Protein AF-A0A967L4Z5-F1 (afdb_monomer_lite)

Foldseek 3Di:
DCLVVLLVQLVVLVVVCVVVVPVVSPVVSVLLVQLSVQLVVVVPADPVVVVHPHDPVSSVVSSVVSSVDDDD

pLDDT: mean 94.14, std 9.15, range [47.69, 98.75]

Structure (mmCIF, N/CA/C/O backbone):
data_AF-A0A967L4Z5-F1
#
_entry.id   AF-A0A967L4Z5-F1
#
loop_
_atom_site.group_PDB
_atom_site.id
_atom_site.type_symbol
_atom_site.label_atom_id
_atom_site.label_alt_id
_atom_site.label_comp_id
_atom_site.label_asym_id
_atom_site.label_entity_id
_atom_site.label_seq_id
_atom_site.pdbx_PDB_ins_code
_atom_site.Cartn_x
_atom_site.Cartn_y
_atom_site.Cartn_z
_atom_site.occupancy
_atom_site.B_iso_or_equiv
_atom_site.auth_seq_id
_atom_site.auth_comp_id
_atom_site.auth_asym_id
_atom_site.auth_atom_id
_atom_site.pdbx_PDB_model_num
ATOM 1 N N . ASN A 1 1 ? 10.805 -2.395 -4.875 1.00 92.44 1 ASN A N 1
ATOM 2 C CA . ASN A 1 1 ? 9.337 -2.497 -4.855 1.00 92.44 1 ASN A CA 1
ATOM 3 C C . ASN A 1 1 ? 8.816 -2.130 -3.463 1.00 92.44 1 ASN A C 1
ATOM 5 O O . ASN A 1 1 ? 9.143 -2.859 -2.533 1.00 92.44 1 ASN A O 1
ATOM 9 N N . PRO A 1 2 ? 8.083 -1.013 -3.278 1.00 96.25 2 PRO A N 1
ATOM 10 C CA . PRO A 1 2 ? 7.535 -0.607 -1.980 1.00 96.25 2 PRO A CA 1
ATOM 11 C C . PRO A 1 2 ? 6.190 -1.264 -1.609 1.00 96.25 2 PRO A C 1
ATOM 13 O O . PRO A 1 2 ? 5.717 -1.042 -0.497 1.00 96.25 2 PRO A O 1
ATOM 16 N N . VAL A 1 3 ? 5.575 -2.073 -2.484 1.00 96.56 3 VAL A N 1
ATOM 17 C CA . VAL A 1 3 ? 4.198 -2.585 -2.311 1.00 96.56 3 VAL A CA 1
ATOM 18 C C . VAL A 1 3 ? 3.978 -3.273 -0.958 1.00 96.56 3 VAL A C 1
ATOM 20 O O . VAL A 1 3 ? 3.041 -2.931 -0.240 1.00 96.56 3 VAL A O 1
ATOM 23 N N . ALA A 1 4 ? 4.865 -4.187 -0.555 1.00 96.81 4 ALA A N 1
ATOM 24 C CA . ALA A 1 4 ? 4.719 -4.910 0.713 1.00 96.81 4 ALA A CA 1
ATOM 25 C C . ALA A 1 4 ? 4.781 -3.983 1.946 1.00 96.81 4 ALA A C 1
ATOM 27 O O . ALA A 1 4 ? 4.059 -4.187 2.924 1.00 96.81 4 ALA A O 1
ATOM 28 N N . MET A 1 5 ? 5.611 -2.937 1.891 1.00 98.00 5 MET A N 1
ATOM 29 C CA . MET A 1 5 ? 5.722 -1.950 2.969 1.00 98.00 5 MET A CA 1
ATOM 30 C C . MET A 1 5 ? 4.450 -1.101 3.073 1.00 98.00 5 MET A C 1
ATOM 32 O O . MET A 1 5 ? 3.961 -0.844 4.171 1.00 98.00 5 MET A O 1
ATOM 36 N N . VAL A 1 6 ? 3.872 -0.717 1.933 1.00 97.94 6 VAL A N 1
ATOM 37 C CA . VAL A 1 6 ? 2.601 0.021 1.877 1.00 97.94 6 VAL A CA 1
ATOM 38 C C . VAL A 1 6 ? 1.450 -0.821 2.439 1.00 97.94 6 VAL A C 1
ATOM 40 O O . VAL A 1 6 ? 0.687 -0.338 3.275 1.00 97.94 6 VAL A O 1
ATOM 43 N N . LEU A 1 7 ? 1.361 -2.104 2.074 1.00 98.31 7 LEU A N 1
ATOM 44 C CA . LEU A 1 7 ? 0.361 -3.017 2.641 1.00 98.31 7 LEU A CA 1
ATOM 45 C C . LEU A 1 7 ? 0.553 -3.232 4.150 1.00 98.31 7 LEU A C 1
ATOM 47 O O . LEU A 1 7 ? -0.428 -3.287 4.889 1.00 98.31 7 LEU A O 1
ATOM 51 N N . SER A 1 8 ? 1.799 -3.265 4.630 1.00 98.56 8 SER A N 1
ATOM 52 C CA . SER A 1 8 ? 2.090 -3.312 6.070 1.00 98.56 8 SER A CA 1
ATOM 53 C C . SER A 1 8 ? 1.535 -2.086 6.809 1.00 98.56 8 SER A C 1
ATOM 55 O O . SER A 1 8 ? 1.012 -2.218 7.915 1.00 98.56 8 SER A O 1
ATOM 57 N N . ALA A 1 9 ? 1.576 -0.899 6.193 1.00 98.31 9 ALA A N 1
ATOM 58 C CA . ALA A 1 9 ? 0.952 0.299 6.755 1.00 98.31 9 ALA A CA 1
ATOM 59 C C . ALA A 1 9 ? -0.583 0.187 6.801 1.00 98.31 9 ALA A C 1
ATOM 61 O O . ALA A 1 9 ? -1.188 0.566 7.803 1.00 98.31 9 ALA A O 1
ATOM 62 N N . ALA A 1 10 ? -1.213 -0.404 5.779 1.00 98.44 10 ALA A N 1
ATOM 63 C CA . ALA A 1 10 ? -2.653 -0.675 5.794 1.00 98.44 10 ALA A CA 1
ATOM 64 C C . ALA A 1 10 ? -3.047 -1.637 6.931 1.00 98.44 10 ALA A C 1
ATOM 66 O O . ALA A 1 10 ? -4.015 -1.382 7.647 1.00 98.44 10 ALA A O 1
ATOM 67 N N . MET A 1 11 ? -2.259 -2.694 7.155 1.00 98.69 11 MET A N 1
ATOM 68 C CA . MET A 1 11 ? -2.454 -3.624 8.276 1.00 98.69 11 MET A CA 1
ATOM 69 C C . MET A 1 11 ? -2.290 -2.931 9.636 1.00 98.69 11 MET A C 1
ATOM 71 O O . MET A 1 11 ? -3.045 -3.208 10.568 1.00 98.69 11 MET A O 1
ATOM 75 N N . LEU A 1 12 ? -1.332 -2.004 9.763 1.00 98.75 12 LEU A N 1
ATOM 76 C CA . LEU A 1 12 ? -1.171 -1.189 10.969 1.00 98.75 12 LEU A CA 1
ATOM 77 C C . LEU A 1 12 ? -2.391 -0.285 11.202 1.00 98.75 12 LEU A C 1
ATOM 79 O O . LEU A 1 12 ? -2.844 -0.160 12.341 1.00 98.75 12 LEU A O 1
ATOM 83 N N . CYS A 1 13 ? -2.941 0.322 10.147 1.00 98.69 13 CYS A N 1
ATOM 84 C CA . CYS A 1 13 ? -4.175 1.100 10.232 1.00 98.69 13 CYS A CA 1
ATOM 85 C C . CYS A 1 13 ? -5.348 0.245 10.726 1.00 98.69 13 CYS A C 1
ATOM 87 O O . CYS A 1 13 ? -6.029 0.668 11.657 1.00 98.69 13 CYS A O 1
ATOM 89 N N . ASP A 1 14 ? -5.543 -0.958 10.181 1.00 98.31 14 ASP A N 1
ATOM 90 C CA . ASP A 1 14 ? -6.606 -1.867 10.633 1.00 98.31 14 ASP A CA 1
ATOM 91 C C . ASP A 1 14 ? -6.418 -2.281 12.096 1.00 98.31 14 ASP A C 1
ATOM 93 O O . ASP A 1 14 ? -7.360 -2.228 12.886 1.00 98.31 14 ASP A O 1
ATOM 97 N N . TYR A 1 15 ? -5.189 -2.636 12.483 1.00 98.62 15 TYR A N 1
ATOM 98 C CA . TYR A 1 15 ? -4.864 -2.982 13.865 1.00 98.62 15 TYR A CA 1
ATOM 99 C C . TYR A 1 15 ? -5.198 -1.834 14.825 1.00 98.62 15 TYR A C 1
ATOM 1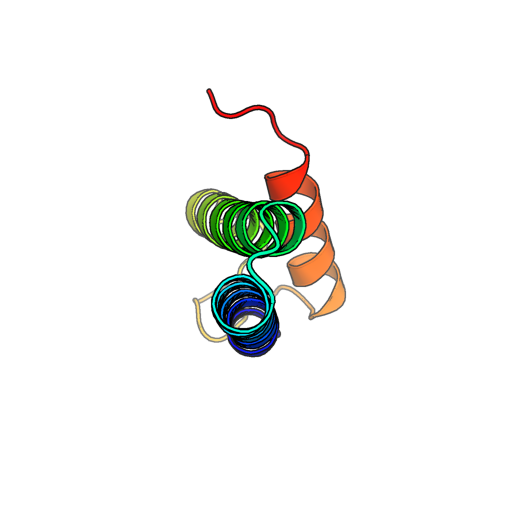01 O O . TYR A 1 15 ? -5.818 -2.037 15.868 1.00 98.62 15 TYR A O 1
ATOM 109 N N . LEU A 1 16 ? -4.811 -0.603 14.480 1.00 98.69 16 LEU A N 1
ATOM 110 C CA . LEU A 1 16 ? -5.116 0.565 15.300 1.00 98.69 16 LEU A CA 1
ATOM 111 C C . LEU A 1 16 ? -6.609 0.920 15.278 1.00 98.69 16 LEU A C 1
ATOM 113 O O . LEU A 1 16 ? -7.111 1.426 16.282 1.00 98.69 16 LEU A O 1
ATOM 117 N N . ALA A 1 17 ? -7.315 0.663 14.175 1.00 98.62 17 ALA A N 1
ATOM 118 C CA . ALA A 1 17 ? -8.757 0.853 14.079 1.00 98.62 17 ALA A CA 1
ATOM 119 C C . ALA A 1 17 ? -9.503 -0.063 15.053 1.00 98.62 17 ALA A C 1
ATOM 121 O O . ALA A 1 17 ? -10.360 0.427 15.788 1.00 98.62 17 ALA A O 1
ATOM 122 N N . ASP A 1 18 ? -9.119 -1.342 15.113 1.00 98.25 18 ASP A N 1
ATOM 123 C CA . ASP A 1 18 ? -9.640 -2.318 16.075 1.00 98.25 18 ASP A CA 1
ATOM 124 C C . ASP A 1 18 ? -9.320 -1.896 17.516 1.00 98.25 18 ASP A C 1
ATOM 126 O O . ASP A 1 18 ? -10.220 -1.708 18.333 1.00 98.25 18 ASP A O 1
ATOM 130 N N . LYS A 1 19 ? -8.042 -1.616 17.816 1.00 98.69 19 LYS A N 1
ATOM 131 C CA . LYS A 1 19 ? -7.604 -1.253 19.176 1.00 98.69 19 LYS A CA 1
ATOM 132 C C . LYS A 1 19 ? -8.188 0.045 19.712 1.00 98.69 19 LYS A C 1
ATOM 134 O O . LYS A 1 19 ? -8.266 0.205 20.928 1.00 98.69 19 LYS A O 1
ATOM 139 N N . ARG A 1 20 ? -8.516 0.999 18.840 1.00 98.25 20 ARG A N 1
ATOM 140 C CA . ARG A 1 20 ? -8.977 2.340 19.235 1.00 98.25 20 ARG A CA 1
ATOM 141 C C . ARG A 1 20 ? -10.432 2.612 18.871 1.00 98.25 20 ARG A C 1
ATOM 143 O O . ARG A 1 20 ? -10.872 3.743 19.055 1.00 98.25 20 ARG A O 1
ATOM 150 N N . HIS A 1 21 ? -11.148 1.628 18.326 1.00 97.44 21 HIS A N 1
ATOM 151 C CA . HIS A 1 21 ? -12.498 1.788 17.773 1.00 97.44 21 HIS A CA 1
ATOM 152 C C . HIS A 1 21 ? -12.619 3.013 16.851 1.00 97.44 21 HIS A C 1
ATOM 154 O O . HIS A 1 21 ? -13.582 3.776 16.922 1.00 97.44 21 HIS A O 1
ATOM 160 N N . ASN A 1 22 ? -11.606 3.234 16.007 1.00 98.38 22 ASN A N 1
ATOM 161 C CA . ASN A 1 22 ? -11.518 4.427 15.173 1.00 98.38 22 ASN A CA 1
ATOM 162 C C . ASN A 1 22 ? -11.854 4.099 13.705 1.00 98.38 22 ASN A C 1
ATOM 164 O O . ASN A 1 22 ? -10.986 3.599 12.980 1.00 98.38 22 ASN A O 1
ATOM 168 N N . PRO A 1 23 ? -13.069 4.429 13.224 1.00 97.62 23 PRO A N 1
ATOM 169 C CA . PRO A 1 23 ? -13.483 4.130 11.854 1.00 97.62 23 PRO A CA 1
ATOM 170 C C . PRO A 1 23 ? -12.677 4.893 10.793 1.00 97.62 23 PRO A C 1
ATOM 172 O O . PRO A 1 23 ? -12.572 4.425 9.660 1.00 97.62 23 PRO A O 1
ATOM 175 N N . ALA A 1 24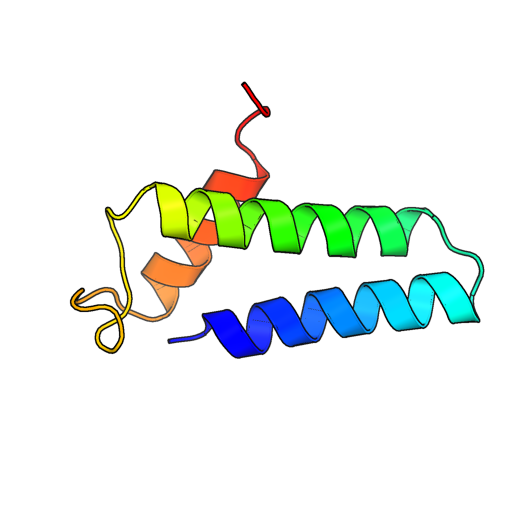 ? -12.058 6.031 11.132 1.00 98.25 24 ALA A N 1
ATOM 176 C CA . ALA A 1 24 ? -11.204 6.757 10.193 1.00 98.25 24 ALA A CA 1
ATOM 177 C C . ALA A 1 24 ? -9.934 5.962 9.847 1.00 98.25 24 ALA A C 1
ATOM 179 O O . ALA A 1 24 ? -9.488 5.990 8.703 1.00 98.25 24 ALA A O 1
ATOM 180 N N . LEU A 1 25 ? -9.387 5.202 10.805 1.00 98.50 25 LEU A N 1
ATOM 181 C CA . LEU A 1 25 ? -8.232 4.333 10.563 1.00 98.50 25 LEU A CA 1
ATOM 182 C C . LEU A 1 25 ? -8.609 3.111 9.719 1.00 98.50 25 LEU A C 1
ATOM 184 O O . LEU A 1 25 ? -7.860 2.759 8.812 1.00 98.50 25 LEU A O 1
ATOM 188 N N . ALA A 1 26 ? -9.794 2.531 9.938 1.00 98.31 26 ALA A N 1
ATOM 189 C CA . ALA A 1 26 ? -10.306 1.457 9.085 1.00 98.31 26 ALA A CA 1
ATOM 190 C C . ALA A 1 26 ? -10.494 1.943 7.638 1.00 98.31 26 ALA A C 1
ATOM 192 O O . ALA A 1 26 ? -10.081 1.273 6.692 1.00 98.31 26 ALA A O 1
ATOM 193 N N . LYS A 1 27 ? -11.054 3.150 7.462 1.00 97.94 27 LYS A N 1
ATOM 194 C CA . LYS A 1 27 ? -11.197 3.781 6.144 1.00 97.94 27 LYS A CA 1
ATOM 195 C C . LYS A 1 27 ? -9.839 4.023 5.480 1.00 97.94 27 LYS A C 1
ATOM 197 O O . LYS A 1 27 ? -9.700 3.755 4.292 1.00 97.94 27 LYS A O 1
ATOM 202 N N . ALA A 1 28 ? -8.842 4.495 6.229 1.00 97.88 28 ALA A N 1
ATOM 203 C CA . ALA A 1 28 ? -7.494 4.708 5.705 1.00 97.88 28 ALA A CA 1
ATOM 204 C C . ALA A 1 28 ? -6.837 3.395 5.244 1.00 97.88 28 ALA A C 1
ATOM 206 O O . ALA A 1 28 ? -6.311 3.339 4.135 1.00 97.88 28 ALA A O 1
ATOM 207 N N . GLY A 1 29 ? -6.924 2.326 6.045 1.00 98.12 29 GLY A N 1
ATOM 208 C CA . GLY A 1 29 ? -6.422 1.003 5.658 1.00 98.12 29 GLY A CA 1
ATOM 209 C C . GLY A 1 29 ? -7.100 0.473 4.391 1.00 98.12 29 GLY A C 1
ATOM 210 O O . GLY A 1 29 ? -6.424 0.004 3.475 1.00 98.12 29 GLY A O 1
ATOM 211 N N . ALA A 1 30 ? -8.426 0.621 4.298 1.00 97.69 30 ALA A N 1
ATOM 212 C CA . ALA A 1 30 ? -9.192 0.231 3.116 1.00 97.69 30 ALA A CA 1
ATOM 213 C C . ALA A 1 30 ? -8.792 1.028 1.863 1.00 97.69 30 ALA A C 1
ATOM 215 O O . ALA A 1 30 ? -8.615 0.432 0.804 1.00 97.69 30 ALA A O 1
ATOM 216 N N . LEU A 1 31 ? -8.591 2.344 1.991 1.00 97.75 31 LEU A N 1
ATOM 217 C CA . LEU A 1 31 ? -8.162 3.201 0.884 1.00 97.75 31 LEU A CA 1
ATOM 218 C C . LEU A 1 31 ? -6.776 2.800 0.361 1.00 97.75 31 LEU A C 1
ATOM 220 O O . LEU A 1 31 ? -6.587 2.696 -0.845 1.00 97.75 31 LEU A O 1
ATOM 224 N N . ILE A 1 32 ? -5.823 2.524 1.259 1.00 98.06 32 ILE A N 1
ATOM 225 C CA . ILE A 1 32 ? -4.474 2.084 0.870 1.00 98.06 32 ILE A CA 1
ATOM 226 C C . ILE A 1 32 ? -4.533 0.750 0.115 1.00 98.06 32 ILE A C 1
ATOM 228 O O . ILE A 1 32 ? -3.884 0.612 -0.920 1.00 98.06 32 ILE A O 1
ATOM 232 N N . ARG A 1 33 ? -5.316 -0.225 0.602 1.00 97.94 33 ARG A N 1
ATOM 233 C CA . ARG A 1 33 ? -5.502 -1.513 -0.092 1.00 97.94 33 ARG A CA 1
ATOM 234 C C . ARG A 1 33 ? -6.079 -1.324 -1.488 1.00 97.94 33 ARG A C 1
ATOM 236 O O . ARG A 1 33 ? -5.489 -1.815 -2.441 1.00 97.94 33 ARG A O 1
ATOM 243 N N . ALA A 1 34 ? -7.161 -0.555 -1.603 1.00 97.00 34 ALA A N 1
ATOM 244 C CA . ALA A 1 34 ? -7.786 -0.265 -2.889 1.00 97.00 34 ALA A CA 1
ATOM 245 C C . ALA A 1 34 ? -6.809 0.416 -3.863 1.00 97.00 34 ALA A C 1
ATOM 247 O O . ALA A 1 34 ? -6.759 0.051 -5.034 1.00 97.00 34 ALA A O 1
ATOM 248 N N . GLY A 1 35 ? -5.979 1.342 -3.374 1.00 97.06 35 GLY A N 1
ATOM 249 C CA . GLY A 1 35 ? -4.925 1.970 -4.171 1.00 97.06 35 GLY A CA 1
ATOM 250 C C . GLY A 1 35 ? -3.888 0.977 -4.692 1.00 97.06 35 GLY A C 1
ATOM 251 O O . GLY A 1 35 ? -3.521 1.019 -5.864 1.00 97.06 35 GLY A O 1
ATO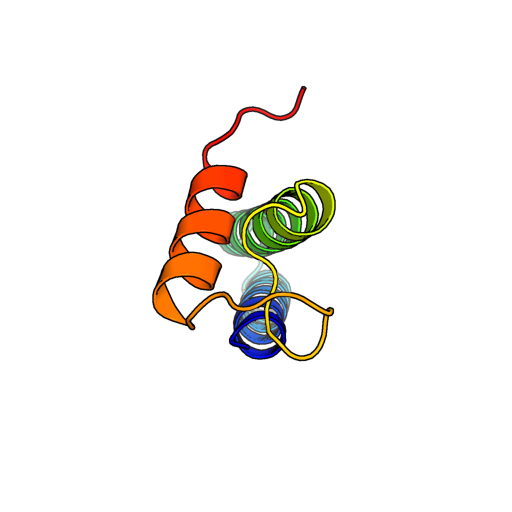M 252 N N . VAL A 1 36 ? -3.426 0.053 -3.844 1.00 97.19 36 VAL A N 1
ATOM 253 C CA . VAL A 1 36 ? -2.492 -1.006 -4.260 1.00 97.19 36 VAL A CA 1
ATOM 254 C C . VAL A 1 36 ? -3.140 -1.935 -5.289 1.00 97.19 36 VAL A C 1
ATOM 256 O O . VAL A 1 36 ? -2.515 -2.218 -6.311 1.00 97.19 36 VAL A O 1
ATOM 259 N N . ASP A 1 37 ? -4.381 -2.362 -5.056 1.00 96.69 37 ASP A N 1
ATOM 260 C CA . ASP A 1 37 ? -5.123 -3.234 -5.971 1.00 96.69 37 ASP A CA 1
ATOM 261 C C . ASP A 1 37 ? -5.334 -2.560 -7.335 1.00 96.69 37 ASP A C 1
ATOM 263 O O . ASP A 1 37 ? -5.038 -3.156 -8.371 1.00 96.69 37 ASP A O 1
ATOM 267 N N . GLY A 1 38 ? -5.764 -1.295 -7.346 1.00 95.81 38 GLY A N 1
ATOM 268 C CA . GLY A 1 38 ? -5.965 -0.516 -8.568 1.00 95.81 38 GLY A CA 1
ATOM 269 C C . GLY A 1 38 ? -4.667 -0.283 -9.342 1.00 95.81 38 GLY A C 1
ATOM 270 O O . GLY A 1 38 ? -4.624 -0.461 -10.560 1.00 95.81 38 GLY A O 1
ATOM 271 N N . TYR A 1 39 ? -3.578 0.037 -8.642 1.00 95.75 39 TYR A N 1
ATOM 272 C CA . TYR A 1 39 ? -2.256 0.177 -9.250 1.00 95.75 39 TYR A CA 1
ATOM 273 C C . TYR A 1 39 ? -1.776 -1.129 -9.904 1.00 95.75 39 TYR A C 1
ATOM 275 O O . TYR A 1 39 ? -1.325 -1.115 -11.054 1.00 95.75 39 TYR A O 1
ATOM 283 N N . LEU A 1 40 ? -1.888 -2.261 -9.198 1.00 95.50 40 LEU A N 1
ATOM 284 C CA . LEU A 1 40 ? -1.464 -3.563 -9.717 1.00 95.50 40 LEU A CA 1
ATOM 285 C C . LEU A 1 40 ? -2.330 -4.005 -10.901 1.00 95.50 40 LEU A C 1
ATOM 287 O O . LEU A 1 40 ? -1.787 -4.477 -11.900 1.00 95.50 40 LEU A O 1
ATOM 291 N N . ALA A 1 41 ? -3.648 -3.804 -10.821 1.00 94.50 41 ALA A N 1
ATOM 292 C CA . ALA A 1 41 ? -4.579 -4.102 -11.907 1.00 94.50 41 ALA A CA 1
ATOM 293 C C . ALA A 1 41 ? -4.310 -3.250 -13.161 1.00 94.50 41 ALA A C 1
ATOM 295 O O . ALA A 1 41 ? -4.481 -3.734 -14.278 1.00 94.50 41 ALA A O 1
ATOM 296 N N . GLY A 1 42 ? -3.855 -2.004 -12.989 1.00 90.94 42 GLY A N 1
ATOM 297 C CA . GLY A 1 42 ? -3.534 -1.100 -14.092 1.00 90.94 42 GLY A CA 1
ATOM 298 C C . GLY A 1 42 ? -2.277 -1.474 -14.889 1.00 90.94 42 GLY A C 1
ATOM 299 O O . GLY A 1 42 ? -2.155 -1.070 -16.041 1.00 90.94 42 GLY A O 1
ATOM 300 N N . GLY A 1 43 ? -1.325 -2.217 -14.310 1.00 87.12 43 GLY A N 1
ATOM 301 C CA . GLY A 1 43 ? -0.186 -2.828 -15.020 1.00 87.12 43 GLY A CA 1
ATOM 302 C C . GLY A 1 43 ? 0.869 -1.890 -15.646 1.00 87.12 43 GLY A C 1
ATOM 303 O O . GLY A 1 43 ? 1.915 -2.362 -16.086 1.00 87.12 43 GLY A O 1
ATOM 304 N N . ASN A 1 44 ? 0.652 -0.571 -15.675 1.00 77.50 44 ASN A N 1
ATOM 305 C CA . ASN A 1 44 ? 1.475 0.368 -16.457 1.00 77.50 44 ASN A CA 1
ATOM 306 C C . ASN A 1 44 ? 2.847 0.702 -15.841 1.00 77.50 44 ASN A C 1
ATOM 308 O O . ASN A 1 44 ? 3.791 1.010 -16.567 1.00 77.50 44 ASN A O 1
ATOM 312 N N . ALA A 1 45 ? 2.980 0.653 -14.514 1.00 88.94 45 ALA A N 1
ATOM 313 C CA . ALA A 1 45 ? 4.200 1.052 -13.806 1.00 88.94 45 ALA A CA 1
ATOM 314 C C . ALA A 1 45 ? 4.658 -0.025 -12.819 1.00 88.94 45 ALA A C 1
ATOM 316 O O . ALA A 1 45 ? 4.946 0.279 -11.665 1.00 88.94 45 ALA A O 1
ATOM 317 N N . LEU A 1 46 ? 4.708 -1.288 -13.257 1.00 93.56 46 LEU A N 1
ATOM 318 C CA . LEU A 1 46 ? 5.015 -2.413 -12.374 1.00 93.56 46 LEU A CA 1
ATOM 319 C C . LEU A 1 46 ? 6.471 -2.416 -11.860 1.00 93.56 46 LEU A C 1
ATOM 321 O O . LEU A 1 46 ? 7.395 -1.983 -12.564 1.00 93.56 46 LEU A O 1
ATOM 325 N N . PRO A 1 47 ? 6.706 -2.953 -10.652 1.00 93.75 47 PRO A N 1
ATOM 326 C CA . PRO A 1 47 ? 8.038 -3.175 -10.108 1.00 93.75 47 PRO A CA 1
ATOM 327 C C . PRO A 1 47 ? 8.786 -4.279 -10.875 1.00 93.75 47 PRO A C 1
ATOM 329 O O . PRO A 1 47 ? 8.173 -5.129 -11.521 1.00 93.75 47 PRO A O 1
ATOM 332 N N . GLY A 1 48 ? 10.119 -4.292 -10.781 1.00 94.62 48 GLY A N 1
ATOM 333 C CA . GLY A 1 48 ? 10.968 -5.251 -11.505 1.00 94.62 48 GLY A CA 1
ATOM 334 C C . GLY A 1 48 ? 10.673 -6.726 -11.219 1.00 94.62 48 GLY A C 1
ATOM 335 O O . GLY A 1 48 ? 10.656 -7.548 -12.128 1.00 94.62 48 GLY A O 1
ATOM 336 N N . ASP A 1 49 ? 10.374 -7.051 -9.966 1.00 94.06 49 ASP A N 1
ATOM 337 C CA . ASP A 1 49 ? 9.971 -8.379 -9.494 1.00 94.06 49 ASP A CA 1
ATOM 338 C C . ASP A 1 49 ? 8.597 -8.835 -10.016 1.00 94.06 49 ASP A C 1
ATOM 340 O O . ASP A 1 49 ? 8.312 -10.028 -9.996 1.00 94.06 49 ASP A O 1
ATOM 344 N N . LEU A 1 50 ? 7.780 -7.918 -10.547 1.00 92.94 50 LEU A N 1
ATOM 345 C CA . LEU A 1 50 ? 6.524 -8.219 -11.247 1.00 92.94 50 LEU A CA 1
ATOM 346 C C . LEU A 1 50 ? 6.655 -8.057 -12.773 1.00 92.94 50 LEU A C 1
ATOM 348 O O . LEU A 1 50 ? 5.660 -7.877 -13.470 1.00 92.94 50 LEU A O 1
ATOM 352 N N . GLY A 1 51 ? 7.882 -8.091 -13.304 1.00 92.44 51 GLY A N 1
ATOM 353 C CA . GLY A 1 51 ? 8.156 -8.010 -14.744 1.00 92.44 51 GLY A CA 1
ATOM 354 C C . GLY A 1 51 ? 8.186 -6.592 -15.323 1.00 92.44 51 GLY A C 1
ATOM 355 O O . GLY A 1 51 ? 8.326 -6.433 -16.535 1.00 92.44 51 GLY A O 1
ATOM 356 N N . GLY A 1 52 ? 8.077 -5.559 -14.484 1.00 94.56 52 GLY A N 1
ATOM 357 C CA . GLY A 1 52 ? 8.171 -4.164 -14.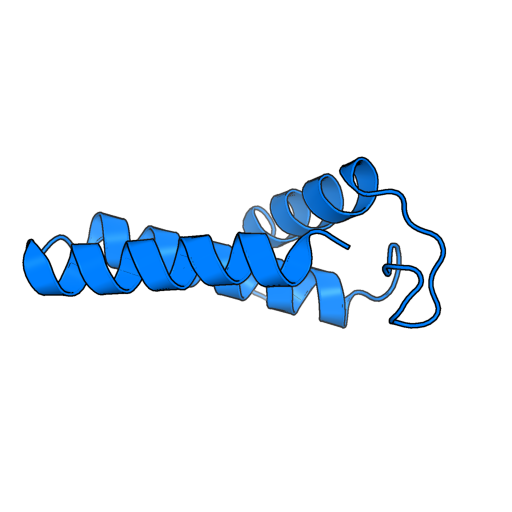901 1.00 94.56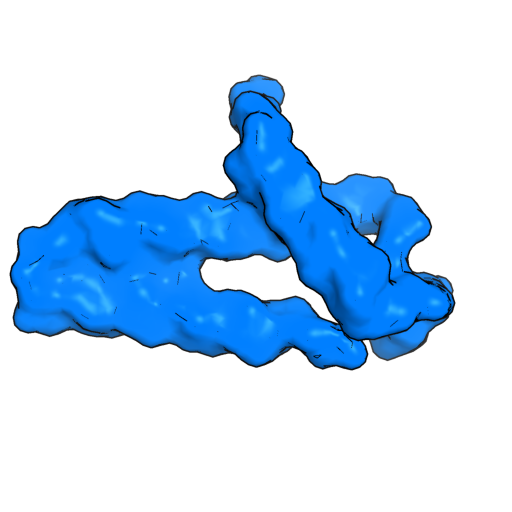 52 GLY A CA 1
ATOM 358 C C . GLY A 1 52 ? 9.576 -3.571 -14.769 1.00 94.56 52 GLY A C 1
ATOM 359 O O . GLY A 1 52 ? 10.583 -4.272 -14.681 1.00 94.56 52 GLY A O 1
ATOM 360 N N . LYS A 1 53 ? 9.660 -2.239 -14.786 1.00 96.44 53 LYS A N 1
ATOM 361 C CA . LYS A 1 53 ? 10.916 -1.473 -14.631 1.00 96.44 53 LYS A CA 1
ATOM 362 C C . LYS A 1 53 ? 10.736 -0.210 -13.785 1.00 96.44 53 LYS A C 1
ATOM 364 O O . LYS A 1 53 ? 11.610 0.654 -13.780 1.00 96.44 53 LYS A O 1
ATOM 369 N N . ALA A 1 54 ? 9.598 -0.071 -13.106 1.00 96.38 54 ALA A N 1
ATOM 370 C CA . ALA A 1 54 ? 9.284 1.147 -12.383 1.00 96.38 54 ALA A CA 1
ATOM 371 C C . ALA A 1 54 ? 10.207 1.340 -11.176 1.00 96.38 54 ALA A C 1
ATOM 373 O O . ALA A 1 54 ? 10.481 0.413 -10.407 1.00 96.38 54 ALA A O 1
ATOM 374 N N . ALA A 1 55 ? 10.667 2.578 -11.003 1.00 96.06 55 ALA A N 1
ATOM 375 C CA . ALA A 1 55 ? 11.370 2.998 -9.803 1.00 96.06 55 ALA A CA 1
ATOM 376 C C . ALA A 1 55 ? 10.394 3.125 -8.625 1.00 96.06 55 ALA A C 1
ATOM 378 O O . ALA A 1 55 ? 9.197 3.332 -8.812 1.00 96.06 55 ALA A O 1
ATOM 379 N N . THR A 1 56 ? 10.917 3.073 -7.398 1.00 95.88 56 THR A N 1
ATOM 380 C CA . THR A 1 56 ? 10.118 3.189 -6.165 1.00 95.88 56 THR A CA 1
ATOM 381 C C . THR A 1 56 ? 9.183 4.402 -6.165 1.00 95.88 56 THR A C 1
ATOM 383 O O . THR A 1 56 ? 8.036 4.257 -5.762 1.00 95.88 56 THR A O 1
ATOM 386 N N . GLY A 1 57 ? 9.639 5.564 -6.653 1.00 95.94 57 GLY A N 1
ATOM 387 C CA . GLY A 1 57 ? 8.814 6.776 -6.746 1.00 95.94 57 GLY A CA 1
ATOM 388 C C . GLY A 1 57 ? 7.597 6.601 -7.658 1.00 95.94 57 GLY A C 1
ATOM 389 O O . GLY A 1 57 ? 6.476 6.815 -7.214 1.00 95.94 57 GLY A O 1
ATOM 390 N N . ALA A 1 58 ? 7.807 6.095 -8.877 1.00 96.19 58 ALA A N 1
ATOM 391 C CA . ALA A 1 58 ? 6.732 5.850 -9.841 1.00 96.19 58 ALA A CA 1
ATOM 392 C C . ALA A 1 58 ? 5.703 4.820 -9.338 1.00 96.19 58 ALA A C 1
ATOM 394 O O . ALA A 1 58 ? 4.515 4.931 -9.625 1.00 96.19 58 ALA A O 1
ATOM 395 N N . ILE A 1 59 ? 6.148 3.827 -8.560 1.00 96.81 59 ILE A N 1
ATOM 396 C CA . ILE A 1 59 ? 5.248 2.856 -7.923 1.00 96.81 59 ILE A CA 1
ATOM 397 C C . ILE A 1 59 ? 4.355 3.561 -6.891 1.00 96.81 59 ILE A C 1
ATOM 399 O O . ILE A 1 59 ? 3.144 3.367 -6.891 1.00 96.81 59 ILE A O 1
ATOM 403 N N . THR A 1 60 ? 4.938 4.402 -6.032 1.00 96.00 60 THR A N 1
ATOM 404 C CA . THR A 1 60 ? 4.185 5.171 -5.030 1.00 96.00 60 THR A CA 1
ATOM 405 C C . THR A 1 60 ? 3.200 6.143 -5.680 1.00 96.00 60 THR A C 1
ATOM 407 O O . THR A 1 60 ? 2.050 6.204 -5.256 1.00 96.00 60 THR A O 1
ATOM 410 N N . GLU A 1 61 ? 3.619 6.868 -6.720 1.00 95.88 61 GLU A N 1
ATOM 411 C CA . GLU A 1 61 ? 2.750 7.768 -7.491 1.00 95.88 61 GLU A CA 1
ATOM 412 C C . GLU A 1 61 ? 1.567 7.015 -8.110 1.00 95.88 61 GLU A C 1
ATOM 414 O O . GLU A 1 61 ? 0.431 7.470 -8.007 1.00 95.88 61 GLU A O 1
ATOM 419 N N . GLY A 1 62 ? 1.810 5.831 -8.682 1.00 96.19 62 GLY A N 1
ATOM 420 C CA . GLY A 1 62 ? 0.754 4.985 -9.236 1.00 96.19 62 GLY A CA 1
ATOM 421 C C . GLY A 1 62 ? -0.258 4.514 -8.189 1.00 96.19 62 GLY A C 1
ATOM 422 O O . GLY A 1 62 ? -1.457 4.525 -8.455 1.00 96.19 62 GLY A O 1
ATOM 423 N N . ILE A 1 63 ? 0.205 4.147 -6.989 1.00 96.69 63 ILE A N 1
ATOM 424 C CA . ILE A 1 63 ? -0.676 3.778 -5.869 1.00 96.69 63 ILE A CA 1
ATOM 425 C C . ILE A 1 63 ? -1.521 4.978 -5.430 1.00 96.69 63 ILE A C 1
ATOM 427 O O . ILE A 1 63 ? -2.727 4.829 -5.267 1.00 96.69 63 ILE A O 1
ATOM 431 N N . ILE A 1 64 ? -0.922 6.164 -5.269 1.00 96.00 64 ILE A N 1
ATOM 432 C CA . ILE A 1 64 ? -1.649 7.384 -4.874 1.00 96.00 64 ILE A CA 1
ATOM 433 C C . ILE A 1 64 ? -2.709 7.740 -5.920 1.00 96.00 64 ILE A C 1
ATOM 435 O O . ILE A 1 64 ? -3.866 7.945 -5.564 1.00 96.00 64 ILE A O 1
ATOM 439 N N . ALA A 1 65 ? -2.350 7.728 -7.205 1.00 95.50 65 ALA A N 1
ATOM 440 C CA . ALA A 1 65 ? -3.294 7.999 -8.285 1.00 95.50 65 ALA A CA 1
ATOM 441 C C . ALA A 1 65 ? -4.476 7.012 -8.280 1.00 95.50 65 ALA A C 1
ATOM 443 O O . ALA A 1 65 ? -5.619 7.408 -8.495 1.00 95.50 65 ALA A O 1
ATOM 444 N N . ALA A 1 66 ? -4.224 5.734 -7.980 1.00 95.38 66 ALA A N 1
ATOM 445 C CA . ALA A 1 66 ? -5.274 4.726 -7.848 1.00 95.38 66 ALA A CA 1
ATOM 446 C C . ALA A 1 66 ? -6.155 4.912 -6.596 1.00 95.38 66 ALA A C 1
ATOM 448 O O . ALA A 1 66 ? -7.308 4.496 -6.612 1.00 95.38 66 ALA A O 1
ATOM 449 N N .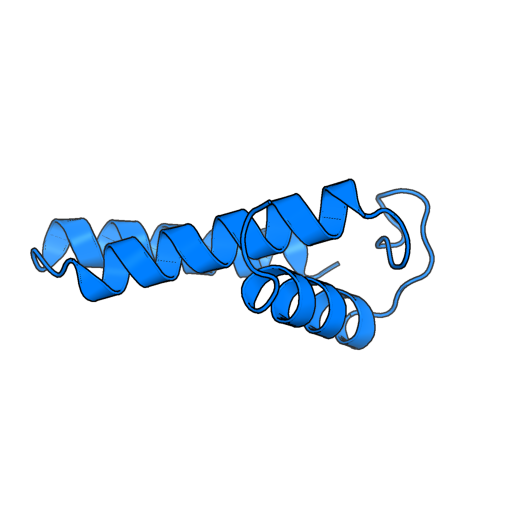 MET A 1 67 ? -5.652 5.542 -5.525 1.00 94.31 67 MET A N 1
ATOM 450 C CA . MET A 1 67 ? -6.463 5.913 -4.350 1.00 94.31 67 MET A CA 1
ATOM 451 C C . MET A 1 67 ? -7.412 7.082 -4.642 1.00 94.31 67 MET A C 1
ATOM 453 O O . MET A 1 67 ? -8.461 7.188 -4.010 1.00 94.31 67 MET A O 1
ATOM 457 N N . GLU A 1 68 ? -7.017 7.984 -5.541 1.00 92.25 68 GLU A N 1
ATOM 458 C CA . GLU A 1 68 ? -7.779 9.185 -5.908 1.00 92.25 68 GLU A CA 1
ATOM 459 C C . GLU A 1 68 ? -8.812 8.924 -7.010 1.00 92.25 68 GLU A C 1
ATOM 461 O O . GLU A 1 68 ? -9.763 9.692 -7.155 1.00 92.25 68 GLU A O 1
ATOM 466 N N . ALA A 1 69 ? -8.645 7.845 -7.776 1.00 84.25 69 ALA A N 1
ATOM 467 C CA . ALA A 1 69 ? -9.629 7.414 -8.754 1.00 84.25 69 ALA A CA 1
ATOM 468 C C . ALA A 1 69 ? -10.932 6.996 -8.049 1.00 84.25 69 ALA A C 1
ATOM 470 O O . ALA A 1 69 ? -10.920 6.170 -7.133 1.00 84.25 69 ALA A O 1
ATOM 471 N N . GLU A 1 70 ? -12.070 7.552 -8.477 1.00 58.50 70 GLU A N 1
ATOM 472 C CA . GLU A 1 70 ? -13.373 7.065 -8.021 1.00 58.50 70 GLU A CA 1
ATOM 473 C C . GLU A 1 70 ? -13.528 5.586 -8.418 1.00 58.50 70 GLU A C 1
ATOM 475 O O . GLU A 1 70 ? -13.201 5.225 -9.555 1.00 58.50 70 GLU A O 1
ATOM 480 N N . PRO A 1 71 ? -13.999 4.711 -7.510 1.00 55.09 71 PRO A N 1
ATOM 481 C CA . PRO A 1 71 ? -14.314 3.341 -7.884 1.00 55.09 71 PRO A CA 1
ATOM 482 C C . PRO A 1 71 ? -15.413 3.367 -8.954 1.00 55.09 71 PRO A C 1
ATOM 484 O O . PRO A 1 71 ? -16.459 3.981 -8.744 1.00 55.09 71 PRO A O 1
ATOM 487 N N . ALA A 1 72 ? -15.132 2.739 -10.099 1.00 47.69 72 ALA A N 1
ATOM 488 C CA . ALA A 1 72 ? -16.082 2.568 -11.199 1.00 47.69 72 ALA A CA 1
ATOM 489 C C . ALA A 1 72 ? -17.301 1.725 -10.793 1.00 47.69 72 ALA A C 1
ATOM 491 O O . ALA A 1 72 ? -17.136 0.804 -9.956 1.00 47.69 72 ALA A O 1
#

Sequence (72 aa):
NPVAMVLSAAMLCDYLADKRHNPALAKAGALIRAGVDGYLAGGNALPGDLGGKAATGAITEGIIAAMEAEPA

Secondary structure (DSSP, 8-state):
--HHHHHHHHHHHHHHHHHHT-HHHHHHHHHHHHHHHHHHHH-TT--GGGT----HHHHHHHHHHHHHSPP-

Radius of gyration: 12.88 Å; chains: 1; bounding box: 28×18×36 Å